Protein AF-A0A0R1HKD4-F1 (afdb_monomer_lite)

Radius of gyration: 14.08 Å; chains: 1; bounding box: 32×26×42 Å

Structure (mmCIF, N/CA/C/O backbone):
data_AF-A0A0R1HKD4-F1
#
_entry.id   AF-A0A0R1HKD4-F1
#
loop_
_atom_site.group_PDB
_atom_site.id
_atom_site.type_symbol
_atom_site.label_atom_id
_atom_site.label_alt_id
_atom_site.label_comp_id
_atom_site.label_asym_id
_atom_site.label_entity_id
_atom_site.label_seq_id
_atom_site.pdbx_PDB_ins_code
_atom_site.Cartn_x
_atom_site.Cartn_y
_atom_site.Cartn_z
_atom_site.occupancy
_atom_site.B_iso_or_equiv
_atom_site.auth_seq_id
_atom_site.auth_comp_id
_atom_site.auth_asym_id
_atom_site.auth_atom_id
_atom_site.pdbx_PDB_model_num
ATOM 1 N N . MET A 1 1 ? -6.380 0.009 18.947 1.00 59.25 1 MET A N 1
ATOM 2 C CA . MET A 1 1 ? -5.710 -1.118 18.282 1.00 59.25 1 MET A CA 1
ATOM 3 C C . MET A 1 1 ? -6.701 -1.754 17.337 1.00 59.25 1 MET A C 1
ATOM 5 O O . MET A 1 1 ? -7.682 -2.356 17.763 1.00 59.25 1 MET A O 1
ATOM 9 N N . TYR A 1 2 ? -6.454 -1.540 16.063 1.00 68.31 2 TYR A N 1
ATOM 10 C CA . TYR A 1 2 ? -7.294 -1.835 14.942 1.00 68.31 2 TYR A CA 1
ATOM 11 C C . TYR A 1 2 ? -6.817 -3.168 14.396 1.00 68.31 2 TYR A C 1
ATOM 13 O O . TYR A 1 2 ? -5.698 -3.326 13.904 1.00 68.31 2 TYR A O 1
ATOM 21 N N . LEU A 1 3 ? -7.651 -4.179 14.589 1.00 79.62 3 LEU A N 1
ATOM 22 C CA . LEU A 1 3 ? -7.285 -5.554 14.305 1.00 79.62 3 LEU A CA 1
ATOM 23 C C . LEU A 1 3 ? -7.664 -5.884 12.866 1.00 79.62 3 LEU A C 1
ATOM 25 O O . LEU A 1 3 ? -8.805 -6.242 12.589 1.00 79.62 3 LEU A O 1
ATOM 29 N N . LEU A 1 4 ? -6.681 -5.805 11.965 1.00 89.25 4 LEU A N 1
ATOM 30 C CA . LEU A 1 4 ? -6.835 -6.296 10.597 1.00 89.25 4 LEU A CA 1
ATOM 31 C C . LEU A 1 4 ? -7.247 -7.772 10.607 1.00 89.25 4 LEU A C 1
ATOM 33 O O . LEU A 1 4 ? -6.571 -8.629 11.201 1.00 89.25 4 LEU A O 1
ATOM 37 N N . THR A 1 5 ? -8.327 -8.069 9.895 1.00 93.44 5 THR A N 1
ATOM 38 C CA . THR A 1 5 ? -8.815 -9.427 9.670 1.00 93.44 5 THR A CA 1
ATOM 39 C C . THR A 1 5 ? -7.836 -10.218 8.789 1.00 93.44 5 THR A C 1
ATOM 41 O O . THR A 1 5 ? -6.946 -9.649 8.145 1.00 93.44 5 THR A O 1
ATOM 44 N N . PRO A 1 6 ? -7.949 -11.557 8.731 1.00 94.94 6 PRO A N 1
ATOM 45 C CA . PRO A 1 6 ? -7.201 -12.347 7.755 1.00 94.94 6 PRO A CA 1
ATOM 46 C C . PRO A 1 6 ? -7.459 -11.915 6.304 1.00 94.94 6 PRO A C 1
ATOM 48 O O . PRO A 1 6 ? -6.537 -11.934 5.491 1.00 94.94 6 PRO A O 1
ATOM 51 N N . GLU A 1 7 ? -8.686 -11.495 5.987 1.00 95.06 7 GLU A N 1
ATOM 52 C CA . GLU A 1 7 ? -9.061 -11.019 4.654 1.00 95.06 7 GLU A CA 1
ATOM 53 C C . GLU A 1 7 ? -8.341 -9.715 4.298 1.00 95.06 7 GLU A C 1
ATOM 55 O O . GLU A 1 7 ? -7.738 -9.626 3.230 1.00 95.06 7 GLU A O 1
ATOM 60 N N . ASP A 1 8 ? -8.283 -8.765 5.234 1.00 95.00 8 ASP A N 1
ATOM 61 C CA . ASP A 1 8 ? -7.539 -7.513 5.067 1.00 95.00 8 ASP A CA 1
ATOM 62 C C . ASP A 1 8 ? -6.059 -7.782 4.759 1.00 95.00 8 ASP A C 1
ATOM 64 O O . ASP A 1 8 ? -5.484 -7.243 3.813 1.00 95.00 8 ASP A O 1
ATOM 68 N N . LYS A 1 9 ? -5.432 -8.680 5.529 1.00 94.75 9 LYS A N 1
ATOM 69 C CA . LYS A 1 9 ? -4.021 -9.059 5.350 1.00 94.75 9 LYS A CA 1
ATOM 70 C C . LYS A 1 9 ? -3.778 -9.706 3.988 1.00 94.75 9 LYS A C 1
ATOM 72 O O . LYS A 1 9 ? -2.762 -9.421 3.351 1.00 94.75 9 LYS A O 1
ATOM 77 N N . ASN A 1 10 ? -4.705 -10.550 3.535 1.00 96.44 10 ASN A N 1
ATOM 78 C CA . ASN A 1 10 ? -4.640 -11.167 2.214 1.00 96.44 10 ASN A CA 1
ATOM 79 C C . ASN A 1 10 ? -4.766 -10.113 1.113 1.00 96.44 10 ASN A C 1
ATOM 81 O O . ASN A 1 10 ? -3.932 -10.085 0.209 1.00 96.44 10 ASN A O 1
ATOM 85 N N . PHE A 1 11 ? -5.747 -9.214 1.210 1.00 97.19 11 PHE A N 1
ATOM 86 C CA . PHE A 1 11 ? -5.930 -8.111 0.268 1.00 97.19 11 PHE A CA 1
ATOM 87 C C . PHE A 1 11 ? -4.664 -7.248 0.151 1.00 97.19 11 PHE A C 1
ATOM 89 O O . PHE A 1 11 ? -4.137 -7.078 -0.951 1.00 97.19 11 PHE A O 1
ATOM 96 N N . ILE A 1 12 ? -4.113 -6.788 1.280 1.00 95.88 12 ILE A N 1
ATOM 97 C CA . ILE A 1 12 ? -2.873 -5.996 1.319 1.00 95.88 12 ILE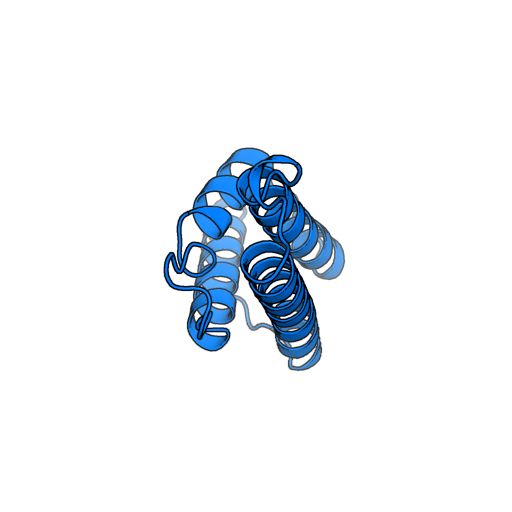 A CA 1
ATOM 98 C C . ILE A 1 12 ? -1.727 -6.780 0.672 1.00 95.88 12 ILE A C 1
ATOM 100 O O . ILE A 1 12 ? -1.029 -6.265 -0.202 1.00 95.88 12 ILE A O 1
ATOM 104 N N . SER A 1 13 ? -1.559 -8.055 1.039 1.00 94.38 13 SER A N 1
ATOM 105 C CA . SER A 1 13 ? -0.533 -8.916 0.448 1.00 94.38 13 SER A CA 1
ATOM 106 C C . SER A 1 13 ? -0.680 -9.051 -1.068 1.00 94.38 13 SER A C 1
ATOM 108 O O . SER A 1 13 ? 0.337 -9.114 -1.759 1.00 94.38 13 SER A O 1
ATOM 110 N N . HIS A 1 14 ? -1.902 -9.130 -1.594 1.00 95.75 14 HIS A N 1
ATOM 111 C CA . HIS A 1 14 ? -2.144 -9.227 -3.031 1.00 95.75 14 HIS A CA 1
ATOM 112 C C . HIS A 1 14 ? -1.756 -7.943 -3.758 1.00 95.75 14 HIS A C 1
ATOM 114 O O . HIS A 1 14 ? -1.031 -8.008 -4.751 1.00 95.75 14 HIS A O 1
ATOM 120 N N . VAL A 1 15 ? -2.170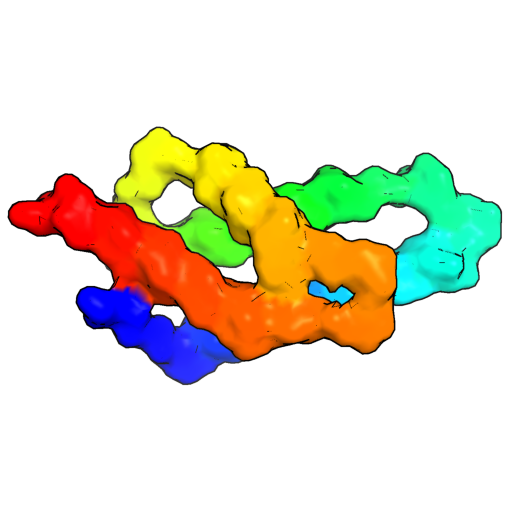 -6.780 -3.250 1.00 96.00 15 VAL A N 1
ATOM 121 C CA . VAL A 1 15 ? -1.816 -5.494 -3.865 1.00 96.00 15 VAL A CA 1
ATOM 122 C C . VAL A 1 15 ? -0.298 -5.291 -3.865 1.00 96.00 15 VAL A C 1
ATOM 124 O O . VAL A 1 15 ? 0.277 -4.950 -4.899 1.00 96.00 15 VAL A O 1
ATOM 127 N N . VAL A 1 16 ? 0.369 -5.589 -2.746 1.00 93.56 16 VAL A N 1
ATOM 128 C CA . VAL A 1 16 ? 1.831 -5.478 -2.628 1.00 93.56 16 VAL A CA 1
ATOM 129 C C . VAL A 1 16 ? 2.554 -6.405 -3.609 1.00 93.56 16 VAL A C 1
ATOM 131 O O . VAL A 1 16 ? 3.467 -5.966 -4.307 1.00 93.56 16 VAL A O 1
ATOM 134 N N . ARG A 1 17 ? 2.139 -7.675 -3.711 1.00 92.44 17 ARG A N 1
ATOM 135 C CA . ARG A 1 17 ? 2.746 -8.639 -4.649 1.00 92.44 17 ARG A CA 1
ATOM 136 C C . ARG A 1 17 ? 2.536 -8.246 -6.108 1.00 92.44 17 ARG A C 1
ATOM 138 O O . ARG A 1 17 ? 3.442 -8.435 -6.918 1.00 92.44 17 ARG A O 1
ATOM 145 N N . ASN A 1 18 ? 1.379 -7.683 -6.444 1.00 93.44 18 ASN A N 1
ATOM 146 C CA . ASN A 1 18 ? 1.108 -7.194 -7.793 1.00 93.44 18 ASN A CA 1
ATOM 147 C C . ASN A 1 18 ? 2.016 -6.015 -8.146 1.00 93.44 18 ASN A C 1
ATOM 149 O O . ASN A 1 18 ? 2.626 -6.021 -9.213 1.00 93.44 18 ASN A O 1
ATOM 153 N N . TYR A 1 19 ? 2.169 -5.046 -7.238 1.00 92.38 19 TYR A N 1
ATOM 154 C CA . TYR A 1 19 ? 3.107 -3.942 -7.436 1.00 92.38 19 TYR A CA 1
ATOM 155 C C . TYR A 1 19 ? 4.552 -4.446 -7.570 1.00 92.38 19 TYR A C 1
ATOM 157 O O . TYR A 1 19 ? 5.252 -4.036 -8.491 1.00 92.38 19 TYR A O 1
ATOM 165 N N . GLN A 1 20 ? 4.980 -5.392 -6.728 1.00 91.19 20 GLN A N 1
ATOM 166 C CA . GLN A 1 20 ? 6.309 -5.999 -6.840 1.00 91.19 20 GLN A CA 1
ATOM 167 C C . GLN A 1 20 ? 6.510 -6.695 -8.195 1.00 91.19 20 GLN A C 1
ATOM 169 O O . GLN A 1 20 ? 7.545 -6.521 -8.832 1.00 91.19 20 GLN A O 1
ATOM 174 N N . THR A 1 21 ? 5.514 -7.449 -8.663 1.00 91.31 21 THR A N 1
ATOM 175 C CA . THR A 1 21 ? 5.557 -8.124 -9.970 1.00 91.31 21 THR A CA 1
ATOM 176 C C . THR A 1 21 ? 5.652 -7.111 -11.108 1.00 91.31 21 THR A C 1
ATOM 178 O O . THR A 1 21 ? 6.475 -7.273 -12.007 1.00 91.31 21 THR A O 1
ATOM 181 N N . PHE A 1 22 ? 4.860 -6.036 -11.048 1.00 91.38 22 PHE A N 1
ATOM 182 C CA . PHE A 1 22 ? 4.926 -4.945 -12.016 1.00 91.38 22 PHE A CA 1
ATOM 183 C C . PHE A 1 22 ? 6.304 -4.276 -12.014 1.00 91.38 22 PHE A C 1
ATOM 185 O O . PHE A 1 22 ? 6.893 -4.095 -13.073 1.00 91.38 22 PHE A O 1
ATOM 192 N N . HIS A 1 23 ? 6.861 -3.982 -10.839 1.00 90.19 23 HIS A N 1
ATOM 193 C CA . HIS A 1 23 ? 8.192 -3.396 -10.716 1.00 90.19 23 HIS A CA 1
ATOM 194 C C . HIS A 1 23 ? 9.277 -4.298 -11.315 1.00 90.19 23 HIS A C 1
ATOM 196 O O . HIS A 1 23 ? 10.147 -3.817 -12.041 1.00 90.19 23 HIS A O 1
ATOM 202 N N . LEU A 1 24 ? 9.244 -5.602 -11.023 1.00 89.69 24 LEU A N 1
ATOM 203 C CA . LEU A 1 24 ? 10.183 -6.574 -11.591 1.00 89.69 24 LEU A CA 1
ATOM 204 C C . LEU A 1 24 ? 10.069 -6.637 -13.116 1.00 89.69 24 LEU A C 1
ATOM 206 O O . LEU A 1 24 ? 11.088 -6.639 -13.799 1.00 89.69 24 LEU A O 1
ATOM 210 N N . TRP A 1 25 ? 8.844 -6.632 -13.645 1.00 91.25 25 TRP A N 1
ATOM 211 C CA . TRP A 1 25 ? 8.605 -6.606 -15.085 1.00 91.25 25 TRP A CA 1
ATOM 212 C C . TRP A 1 25 ? 9.136 -5.319 -15.734 1.00 91.25 25 TRP A C 1
ATOM 214 O O . TRP A 1 25 ? 9.852 -5.397 -16.728 1.00 91.25 25 TRP A O 1
ATOM 224 N N . VAL A 1 26 ? 8.879 -4.149 -15.134 1.00 90.56 26 VAL A N 1
ATOM 225 C CA . VAL A 1 26 ? 9.422 -2.864 -15.610 1.00 90.56 26 VAL A CA 1
ATOM 226 C C . VAL A 1 26 ? 10.953 -2.850 -15.552 1.00 90.56 26 VAL A C 1
ATOM 228 O O . VAL A 1 26 ? 11.609 -2.362 -16.462 1.00 90.56 26 VAL A O 1
ATOM 231 N N . SER A 1 27 ? 11.547 -3.414 -14.501 1.00 87.62 27 SER A N 1
ATOM 232 C CA . SER A 1 27 ? 13.011 -3.470 -14.360 1.00 87.62 27 SER A CA 1
ATOM 233 C C . SER A 1 27 ? 13.671 -4.398 -15.387 1.00 87.62 27 SER A C 1
ATOM 235 O O . SER A 1 27 ? 14.864 -4.270 -15.639 1.00 87.62 27 SER A O 1
ATOM 237 N N . GLY A 1 28 ? 12.914 -5.352 -15.939 1.00 88.25 28 GLY A N 1
ATOM 238 C CA . GLY A 1 28 ? 13.377 -6.315 -16.938 1.00 88.25 28 GLY A CA 1
ATOM 239 C C . GLY A 1 28 ? 13.010 -5.971 -18.383 1.00 88.25 28 GLY A C 1
ATOM 240 O O . GLY A 1 28 ? 13.331 -6.762 -19.266 1.00 88.25 28 GLY A O 1
ATOM 241 N N . THR A 1 29 ? 12.324 -4.851 -18.638 1.00 89.56 29 THR A N 1
ATOM 242 C CA . THR A 1 29 ? 12.058 -4.372 -20.005 1.00 89.56 29 THR A CA 1
ATOM 243 C C . THR A 1 29 ? 13.222 -3.534 -20.537 1.00 89.56 29 THR A C 1
ATOM 245 O O . THR A 1 29 ? 13.992 -2.963 -19.767 1.00 89.56 29 THR A O 1
ATOM 248 N N . ASP A 1 30 ? 13.311 -3.400 -21.859 1.00 92.44 30 ASP A N 1
ATOM 249 C CA . ASP A 1 30 ? 14.301 -2.554 -22.537 1.00 92.44 30 ASP A CA 1
ATOM 250 C C . ASP A 1 30 ? 13.975 -1.050 -22.438 1.00 92.44 30 ASP A C 1
ATOM 252 O O . ASP A 1 30 ? 14.795 -0.200 -22.797 1.00 92.44 30 ASP A O 1
ATOM 256 N N . HIS A 1 31 ? 12.771 -0.702 -21.967 1.00 90.94 31 HIS A N 1
ATOM 257 C CA . HIS A 1 31 ? 12.285 0.680 -21.879 1.00 90.94 31 HIS A CA 1
ATOM 258 C C . HIS A 1 31 ? 11.677 1.021 -20.503 1.00 90.94 31 HIS A C 1
ATOM 260 O O . HIS A 1 31 ? 10.511 1.411 -20.418 1.00 90.94 31 HIS A O 1
ATOM 266 N N . PRO A 1 32 ? 12.427 0.889 -19.392 1.00 87.31 32 PRO A N 1
ATOM 267 C CA . PRO A 1 32 ? 11.910 1.182 -18.053 1.00 87.31 32 PRO A CA 1
ATOM 268 C C . PRO A 1 32 ? 11.478 2.648 -17.886 1.00 87.31 32 PRO A C 1
ATOM 270 O O . PRO A 1 32 ? 10.580 2.934 -17.098 1.00 87.31 32 PRO A O 1
ATOM 273 N N . GLN A 1 33 ? 12.075 3.574 -18.646 1.00 90.12 33 GLN A N 1
ATOM 274 C CA . GLN A 1 33 ? 11.753 5.004 -18.614 1.00 90.12 33 GLN A CA 1
ATOM 275 C C . GLN A 1 33 ? 10.330 5.332 -19.083 1.00 90.12 33 GLN A C 1
ATOM 277 O O . GLN A 1 33 ? 9.817 6.403 -18.764 1.00 90.12 33 GLN A O 1
ATOM 282 N N . ASP A 1 34 ? 9.688 4.418 -19.812 1.00 93.25 34 ASP A N 1
ATOM 283 C CA . ASP A 1 34 ? 8.318 4.602 -20.293 1.00 93.25 34 ASP A CA 1
ATOM 284 C C . ASP A 1 34 ? 7.286 4.355 -19.172 1.00 93.25 34 ASP A C 1
ATOM 286 O O . ASP A 1 34 ? 6.098 4.650 -19.331 1.00 93.25 34 ASP A O 1
ATOM 290 N N . PHE A 1 35 ? 7.726 3.842 -18.015 1.00 91.62 35 PHE A N 1
ATOM 291 C CA . PHE A 1 35 ? 6.874 3.483 -16.886 1.00 91.62 35 PHE A CA 1
ATOM 292 C C . PHE A 1 35 ? 7.160 4.345 -15.654 1.00 91.62 35 PHE A C 1
ATOM 294 O O . PHE A 1 35 ? 8.252 4.346 -15.090 1.00 91.62 35 PHE A O 1
ATOM 301 N N . ASP A 1 36 ? 6.126 5.021 -15.155 1.00 92.62 36 ASP A N 1
ATOM 302 C CA . ASP A 1 36 ? 6.206 5.780 -13.906 1.00 92.62 36 ASP A CA 1
ATOM 303 C C . ASP A 1 36 ? 5.944 4.868 -12.692 1.00 92.62 36 ASP A C 1
ATOM 305 O O . ASP A 1 36 ? 4.815 4.725 -12.203 1.00 92.62 36 ASP A O 1
ATOM 309 N N . LEU A 1 37 ? 7.009 4.227 -12.202 1.00 89.25 37 LEU A N 1
ATOM 310 C CA . LEU A 1 37 ? 6.968 3.355 -11.021 1.00 89.25 37 LEU A CA 1
ATOM 311 C C . LEU A 1 37 ? 6.513 4.095 -9.757 1.00 89.25 37 LEU A C 1
ATOM 313 O O . LEU A 1 37 ? 5.807 3.524 -8.923 1.00 89.25 37 LEU A O 1
ATOM 317 N N . ASN A 1 38 ? 6.847 5.381 -9.629 1.00 90.00 38 ASN A N 1
ATOM 318 C CA . ASN A 1 38 ? 6.431 6.197 -8.491 1.00 90.00 38 ASN A CA 1
ATOM 319 C C . ASN A 1 38 ? 4.922 6.419 -8.487 1.00 90.00 38 ASN A C 1
ATOM 321 O O . ASN A 1 38 ? 4.275 6.288 -7.445 1.00 90.00 38 ASN A O 1
ATOM 325 N N . LYS A 1 39 ? 4.342 6.690 -9.655 1.00 92.88 39 LYS A N 1
ATO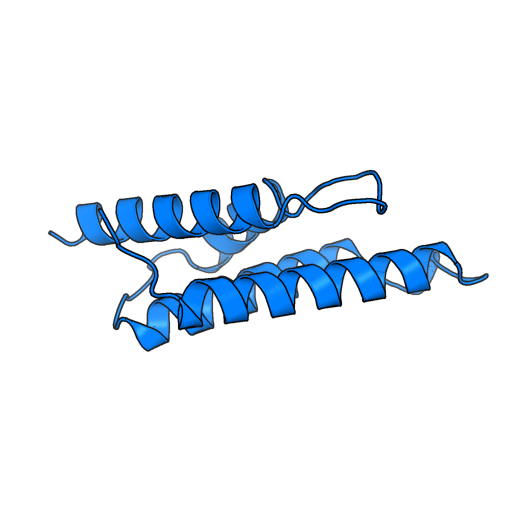M 326 C CA . LYS A 1 39 ? 2.893 6.787 -9.813 1.00 92.88 39 LYS A CA 1
ATOM 327 C C . LYS A 1 39 ? 2.198 5.457 -9.534 1.00 92.88 39 LYS A C 1
ATOM 329 O O . LYS A 1 39 ? 1.188 5.453 -8.830 1.00 92.88 39 LYS A O 1
ATOM 334 N N . ALA A 1 40 ? 2.725 4.335 -10.026 1.00 91.88 40 ALA A N 1
ATOM 335 C CA . ALA A 1 40 ? 2.158 3.007 -9.757 1.00 91.88 40 ALA A CA 1
ATOM 336 C C . ALA A 1 40 ? 2.171 2.664 -8.256 1.00 91.88 40 ALA A C 1
ATOM 338 O O . ALA A 1 40 ? 1.184 2.157 -7.711 1.00 91.88 40 ALA A O 1
ATOM 339 N N . ARG A 1 41 ? 3.262 3.016 -7.572 1.00 91.88 41 ARG A N 1
ATOM 340 C CA . ARG A 1 41 ? 3.418 2.874 -6.122 1.00 91.88 41 ARG A CA 1
ATOM 341 C C . ARG A 1 41 ? 2.394 3.700 -5.347 1.00 91.88 41 ARG A C 1
ATOM 343 O O . ARG A 1 41 ? 1.687 3.155 -4.502 1.00 91.88 41 ARG A O 1
ATOM 350 N N . LEU A 1 42 ? 2.264 4.990 -5.670 1.00 94.69 42 LEU A N 1
ATOM 351 C CA . LEU A 1 42 ? 1.270 5.877 -5.053 1.00 94.69 42 LEU A CA 1
ATOM 352 C C . LEU A 1 42 ? -0.157 5.373 -5.285 1.00 94.69 42 LEU A C 1
ATOM 354 O O . LEU A 1 42 ? -0.937 5.296 -4.342 1.00 94.69 42 LEU A O 1
ATOM 358 N N . THR A 1 43 ? -0.470 4.950 -6.510 1.00 94.50 43 THR A N 1
ATOM 359 C CA . THR A 1 43 ? -1.789 4.398 -6.859 1.00 94.50 43 THR A CA 1
ATOM 360 C C . THR A 1 43 ? -2.101 3.143 -6.040 1.00 94.50 43 THR A C 1
ATOM 362 O O . THR A 1 43 ? -3.213 2.986 -5.542 1.00 94.50 43 THR A O 1
ATOM 365 N N . SER A 1 44 ? -1.112 2.264 -5.846 1.00 95.00 44 SER A N 1
ATOM 366 C CA . SER A 1 44 ? -1.267 1.050 -5.033 1.00 95.00 44 SER A CA 1
ATOM 367 C C . SER A 1 44 ? -1.536 1.385 -3.563 1.00 95.00 44 SER A C 1
ATOM 369 O O . SER A 1 44 ? -2.426 0.799 -2.949 1.00 95.00 44 SER A O 1
ATOM 371 N N . ALA A 1 45 ? -0.812 2.360 -3.008 1.00 95.38 45 ALA A N 1
ATOM 372 C CA . ALA A 1 45 ? -1.021 2.835 -1.643 1.00 95.38 45 ALA A CA 1
ATOM 373 C C . ALA A 1 45 ? -2.406 3.480 -1.451 1.00 95.38 45 ALA A C 1
ATOM 375 O O . ALA A 1 45 ? -3.106 3.156 -0.491 1.00 95.38 45 ALA A O 1
ATOM 376 N N . GLU A 1 46 ? -2.834 4.342 -2.381 1.00 95.25 46 GLU A N 1
ATOM 377 C CA . GLU A 1 46 ? -4.166 4.962 -2.373 1.00 95.25 46 GLU A CA 1
ATOM 378 C C . GLU A 1 46 ? -5.278 3.911 -2.449 1.00 95.25 46 GLU A C 1
ATOM 380 O O . GLU A 1 46 ? -6.261 3.978 -1.704 1.00 95.25 46 GLU A O 1
ATOM 385 N N . TYR A 1 47 ? -5.116 2.915 -3.321 1.00 95.44 47 TYR A N 1
ATOM 386 C CA . TYR A 1 47 ? -6.078 1.833 -3.474 1.00 95.44 47 TYR A CA 1
ATOM 387 C C . TYR A 1 47 ? -6.207 0.997 -2.196 1.00 95.44 47 TYR A C 1
ATOM 389 O O . TYR A 1 47 ? -7.329 0.739 -1.752 1.00 95.44 47 TYR A O 1
ATOM 397 N N . MET A 1 48 ? -5.084 0.631 -1.565 1.00 95.56 48 MET A N 1
ATOM 398 C CA . MET A 1 48 ? -5.101 -0.100 -0.295 1.00 95.56 48 MET A CA 1
ATOM 399 C C . MET A 1 48 ? -5.810 0.699 0.800 1.00 95.56 48 MET A C 1
ATOM 401 O O . MET A 1 48 ? -6.768 0.206 1.390 1.00 95.56 48 MET A O 1
ATOM 405 N N . LEU A 1 49 ? -5.386 1.944 1.037 1.00 93.81 49 LEU A N 1
ATOM 406 C CA . LEU A 1 49 ? -5.940 2.791 2.097 1.00 93.81 49 LEU A CA 1
ATOM 407 C C . LEU A 1 49 ? -7.430 3.067 1.911 1.00 93.81 49 LEU A C 1
ATOM 409 O O . LEU A 1 49 ? -8.198 2.936 2.858 1.00 93.81 49 LEU A O 1
ATOM 413 N N . SER A 1 50 ? -7.854 3.433 0.700 1.00 92.38 50 SER A N 1
ATOM 414 C CA . SER A 1 50 ? -9.260 3.758 0.432 1.00 92.38 50 SER A CA 1
ATOM 415 C C . SER A 1 50 ? -10.179 2.540 0.534 1.00 92.38 50 SER A C 1
ATOM 417 O O . SER A 1 50 ? -11.293 2.659 1.047 1.00 92.38 50 SER A O 1
ATOM 419 N N . THR A 1 51 ? -9.717 1.370 0.087 1.00 93.88 51 THR A N 1
ATOM 420 C CA . THR A 1 51 ? -10.476 0.116 0.189 1.00 93.88 51 THR A CA 1
ATOM 421 C C . THR A 1 51 ? -10.628 -0.303 1.647 1.00 93.88 51 THR A C 1
ATOM 423 O O . THR A 1 51 ? -11.742 -0.579 2.086 1.00 93.88 51 THR A O 1
ATOM 426 N N . MET A 1 52 ? -9.535 -0.262 2.410 1.00 92.94 52 MET A N 1
ATOM 427 C CA . MET A 1 52 ? -9.527 -0.598 3.833 1.00 92.94 52 MET A CA 1
ATOM 428 C C . MET A 1 52 ? -10.379 0.365 4.660 1.00 92.94 52 MET A C 1
ATOM 430 O O . MET A 1 52 ? -11.237 -0.065 5.424 1.00 92.94 52 MET A O 1
ATOM 434 N N . ALA A 1 53 ? -10.204 1.673 4.467 1.00 90.25 53 ALA A N 1
ATOM 435 C CA . ALA A 1 53 ? -10.988 2.673 5.180 1.00 90.25 53 ALA A CA 1
ATOM 436 C C . ALA A 1 53 ? -12.492 2.493 4.922 1.00 90.25 53 ALA A C 1
ATOM 438 O O . ALA A 1 53 ? -13.285 2.497 5.859 1.00 90.25 53 ALA A O 1
ATOM 439 N N . ARG A 1 54 ? -12.886 2.227 3.668 1.00 90.50 54 ARG A N 1
ATOM 440 C CA . ARG A 1 54 ? -14.284 1.943 3.320 1.00 90.50 54 ARG A CA 1
ATOM 441 C C . ARG A 1 54 ? -14.803 0.665 3.974 1.00 90.50 54 ARG A C 1
ATOM 443 O O . ARG A 1 54 ? -15.909 0.690 4.504 1.00 90.50 54 ARG A O 1
ATOM 450 N N . ALA A 1 55 ? -14.039 -0.427 3.920 1.00 90.44 55 ALA A N 1
ATOM 451 C CA . ALA A 1 55 ? -14.451 -1.727 4.455 1.00 90.44 55 ALA A CA 1
ATOM 452 C C . ALA A 1 55 ? -14.796 -1.664 5.951 1.00 90.44 55 ALA A C 1
ATOM 454 O O . ALA A 1 55 ? -15.665 -2.392 6.419 1.00 90.44 55 ALA A O 1
ATOM 455 N N . HIS A 1 56 ? -14.169 -0.739 6.676 1.00 87.56 56 HIS A N 1
ATOM 456 C CA . HIS A 1 56 ? -14.347 -0.577 8.115 1.00 87.56 56 HIS A CA 1
ATOM 457 C C . HIS A 1 56 ? -15.017 0.744 8.515 1.00 87.56 56 HIS A C 1
ATOM 459 O O . HIS A 1 56 ? -14.984 1.120 9.682 1.00 87.56 56 HIS A O 1
ATOM 465 N N . GLY A 1 57 ? -15.621 1.463 7.562 1.00 87.31 57 GLY A N 1
ATOM 466 C CA . GLY A 1 57 ? -16.380 2.688 7.838 1.00 87.31 57 GLY A CA 1
ATOM 467 C C . GLY A 1 57 ? -15.551 3.861 8.376 1.00 87.31 57 GLY A C 1
ATOM 468 O O . GLY A 1 57 ? -16.103 4.747 9.022 1.00 87.31 57 GLY A O 1
ATOM 469 N N . ILE A 1 58 ? -14.242 3.886 8.119 1.00 85.81 58 ILE A N 1
ATOM 470 C CA . ILE A 1 58 ? -13.344 4.972 8.519 1.00 85.81 58 ILE A CA 1
ATOM 471 C C . ILE A 1 58 ? -13.363 6.063 7.447 1.00 85.81 58 ILE A C 1
ATOM 473 O O . ILE A 1 58 ? -13.115 5.806 6.267 1.00 85.81 58 ILE A O 1
ATOM 477 N N . GLN A 1 59 ? -13.592 7.308 7.862 1.00 83.69 59 GLN A N 1
ATOM 478 C CA . GLN A 1 59 ? -13.433 8.474 6.999 1.00 83.69 59 GLN A CA 1
ATOM 479 C C . GLN A 1 59 ? -12.042 9.085 7.205 1.00 83.69 59 GLN A C 1
ATOM 481 O O . GLN A 1 59 ? -11.749 9.656 8.249 1.00 83.69 59 GLN A O 1
ATOM 486 N N . LEU A 1 60 ? -11.171 8.961 6.200 1.00 82.38 60 LEU A N 1
ATOM 487 C CA . LEU A 1 60 ? -9.832 9.554 6.233 1.00 82.38 60 LEU A CA 1
ATOM 488 C C . LEU A 1 60 ? -9.910 11.047 5.885 1.00 82.38 60 LEU A C 1
ATOM 490 O O . LEU A 1 60 ? -10.352 11.395 4.791 1.00 82.38 60 LEU A O 1
ATOM 494 N N . GLU A 1 61 ? -9.425 11.925 6.765 1.00 78.44 61 GLU A N 1
ATOM 495 C CA . GLU A 1 61 ? -9.383 13.375 6.506 1.00 78.44 61 GLU A CA 1
ATOM 496 C C . GLU A 1 61 ? -8.298 13.768 5.485 1.00 78.44 61 GLU A C 1
ATOM 498 O O . GLU A 1 61 ? -8.479 14.697 4.698 1.00 78.44 61 GLU A O 1
ATOM 503 N N . ALA A 1 62 ? -7.183 13.026 5.441 1.00 83.94 62 ALA A N 1
ATOM 504 C CA . ALA A 1 62 ? -6.032 13.309 4.575 1.00 83.94 62 ALA A CA 1
ATOM 505 C C . ALA A 1 62 ? -5.551 12.076 3.770 1.00 83.94 62 ALA A C 1
ATOM 507 O O . ALA A 1 62 ? -4.376 11.699 3.840 1.00 83.94 62 ALA A O 1
ATOM 508 N N . PRO A 1 63 ? -6.411 11.443 2.945 1.00 84.44 63 PRO A N 1
ATOM 509 C CA . PRO A 1 63 ? -6.112 10.161 2.292 1.00 84.44 63 PRO A CA 1
ATOM 510 C C . PRO A 1 63 ? -4.880 10.217 1.377 1.00 84.44 63 PRO A C 1
ATOM 512 O O . PRO A 1 63 ? -4.095 9.274 1.329 1.00 84.44 63 PRO A O 1
ATOM 515 N N . LYS A 1 64 ? -4.654 11.350 0.699 1.00 89.56 64 LYS A N 1
ATOM 516 C CA . LYS A 1 64 ? -3.482 11.549 -0.172 1.00 89.56 64 LYS A CA 1
ATOM 517 C C . LYS A 1 64 ? -2.171 11.650 0.606 1.00 89.56 64 LYS A C 1
ATOM 519 O O . LYS A 1 64 ? -1.135 11.200 0.125 1.00 89.56 64 LYS A O 1
ATOM 524 N N . GLN A 1 65 ? -2.191 12.262 1.790 1.00 91.62 65 GLN A N 1
ATOM 525 C CA . GLN A 1 65 ? -1.002 12.348 2.635 1.00 91.62 65 GLN A CA 1
ATOM 526 C C . GLN A 1 65 ? -0.641 10.964 3.173 1.00 91.62 65 GLN A C 1
ATOM 528 O O . GLN A 1 65 ? 0.522 10.576 3.124 1.00 91.62 65 GLN A O 1
ATOM 533 N N . LEU A 1 66 ? -1.641 10.191 3.594 1.00 91.06 66 LEU A N 1
ATOM 534 C CA . LEU A 1 66 ? -1.438 8.830 4.080 1.00 91.06 66 LEU A CA 1
ATOM 535 C C . LEU A 1 66 ? -0.923 7.884 3.018 1.00 91.06 66 LEU A C 1
ATOM 537 O O . LEU A 1 66 ? -0.007 7.108 3.277 1.00 91.06 66 LEU A O 1
ATOM 541 N N . ALA A 1 67 ? -1.459 7.991 1.805 1.00 92.81 67 ALA A N 1
ATOM 542 C CA . ALA A 1 67 ? -0.962 7.206 0.693 1.00 92.81 67 ALA A CA 1
ATOM 543 C C . ALA A 1 67 ? 0.498 7.525 0.381 1.00 92.81 67 ALA A C 1
ATOM 545 O O . ALA A 1 67 ? 1.255 6.616 0.064 1.00 92.81 67 ALA A O 1
ATOM 546 N N . ARG A 1 68 ? 0.928 8.785 0.532 1.00 93.94 68 ARG A N 1
ATOM 547 C CA . ARG A 1 68 ? 2.345 9.153 0.404 1.00 93.94 68 ARG A CA 1
ATOM 548 C C . ARG A 1 68 ? 3.201 8.577 1.524 1.00 93.94 68 ARG A C 1
ATOM 550 O O . ARG A 1 68 ? 4.298 8.124 1.228 1.00 93.94 68 ARG A O 1
ATOM 557 N N . ILE A 1 69 ? 2.720 8.589 2.769 1.00 92.56 69 ILE A N 1
ATOM 558 C CA . ILE A 1 69 ? 3.432 7.971 3.898 1.00 92.56 69 ILE A CA 1
ATOM 559 C C . ILE A 1 69 ? 3.643 6.485 3.600 1.00 92.56 69 ILE A C 1
ATOM 561 O O . ILE A 1 69 ? 4.783 6.050 3.512 1.00 92.56 69 ILE A O 1
ATOM 565 N N . LEU A 1 70 ? 2.568 5.758 3.289 1.00 93.44 70 LEU A N 1
ATOM 566 C CA . LEU A 1 70 ? 2.629 4.333 2.969 1.00 93.44 70 LEU A CA 1
ATOM 567 C C . LEU A 1 70 ? 3.495 4.034 1.732 1.00 93.44 70 LEU A C 1
ATOM 569 O O . LEU A 1 70 ? 4.273 3.082 1.726 1.00 93.44 70 LEU A O 1
ATOM 573 N N . ALA A 1 71 ? 3.382 4.849 0.678 1.00 92.50 71 ALA A N 1
ATOM 574 C CA . ALA A 1 71 ? 4.163 4.702 -0.550 1.00 92.50 71 ALA A CA 1
ATOM 575 C C . ALA A 1 71 ? 5.663 4.957 -0.345 1.00 92.50 71 ALA A C 1
ATOM 577 O O . ALA A 1 71 ? 6.479 4.358 -1.046 1.00 92.50 71 ALA A O 1
ATOM 578 N N . ASN A 1 72 ? 6.024 5.839 0.587 1.00 91.38 72 ASN A N 1
ATOM 579 C CA . ASN A 1 72 ? 7.410 6.170 0.918 1.00 91.38 72 ASN A CA 1
ATOM 580 C C . ASN A 1 72 ? 7.965 5.339 2.088 1.00 91.38 72 ASN A C 1
ATOM 582 O O . ASN A 1 72 ? 9.169 5.371 2.321 1.00 91.38 72 ASN A O 1
ATOM 586 N N . GLY A 1 73 ? 7.106 4.610 2.802 1.00 89.12 73 GLY A N 1
ATOM 587 C CA . GLY A 1 73 ? 7.460 3.688 3.874 1.00 89.12 73 GLY A CA 1
ATOM 588 C C . GLY A 1 73 ? 7.794 2.292 3.356 1.00 89.12 73 GLY A C 1
ATOM 589 O O . GLY A 1 73 ? 8.574 2.123 2.420 1.00 89.12 73 GLY A O 1
ATOM 590 N N . SER A 1 74 ? 7.187 1.260 3.941 1.00 88.44 74 SER A N 1
ATOM 591 C CA . SER A 1 74 ? 7.511 -0.149 3.663 1.00 88.44 74 SER A CA 1
ATOM 592 C C . SER A 1 74 ? 7.273 -0.567 2.205 1.00 88.44 74 SER A C 1
ATOM 594 O O . SER A 1 74 ? 7.839 -1.561 1.749 1.00 88.44 74 SER A O 1
ATOM 596 N N . LEU A 1 75 ? 6.455 0.186 1.461 1.00 88.56 75 LEU A N 1
ATOM 597 C CA . LEU A 1 75 ? 6.210 -0.029 0.032 1.00 88.56 75 LEU A CA 1
ATOM 598 C C . LEU A 1 75 ? 7.345 0.511 -0.863 1.00 88.56 75 LEU A C 1
ATOM 600 O O . LEU A 1 75 ? 7.418 0.158 -2.038 1.00 88.56 75 LEU A O 1
ATOM 604 N N . ALA A 1 76 ? 8.229 1.356 -0.327 1.00 82.88 76 ALA A N 1
ATOM 605 C CA . ALA A 1 76 ? 9.281 2.054 -1.062 1.00 82.88 76 ALA A CA 1
ATOM 606 C C . ALA A 1 76 ? 10.546 1.234 -1.318 1.00 82.88 76 ALA A C 1
ATOM 608 O O . ALA A 1 76 ? 11.498 1.811 -1.827 1.00 82.88 76 ALA A O 1
ATOM 609 N N . ALA A 1 77 ? 10.585 -0.053 -0.949 1.00 74.38 77 ALA A N 1
ATOM 610 C CA . ALA A 1 77 ? 11.787 -0.884 -1.036 1.00 74.38 77 ALA A CA 1
ATOM 611 C C . ALA A 1 77 ? 12.481 -0.727 -2.406 1.00 74.38 77 ALA A C 1
ATOM 613 O O . ALA A 1 77 ? 12.013 -1.248 -3.418 1.00 74.38 77 ALA A O 1
ATOM 614 N N . GLU A 1 78 ? 13.578 0.039 -2.415 1.00 59.41 78 GLU A N 1
ATOM 615 C CA . GLU A 1 78 ? 14.228 0.552 -3.631 1.00 59.41 78 GLU A CA 1
ATOM 616 C C . GLU A 1 78 ? 14.930 -0.555 -4.427 1.00 59.41 78 GLU A C 1
ATOM 618 O O . GLU A 1 78 ? 15.183 -0.417 -5.623 1.00 59.41 78 GLU A O 1
ATOM 623 N N . SER A 1 79 ? 15.203 -1.694 -3.786 1.00 58.44 79 SER A N 1
ATOM 624 C CA . SER A 1 79 ? 15.653 -2.914 -4.442 1.00 58.44 79 SER A CA 1
ATOM 625 C C . SER A 1 79 ? 14.464 -3.860 -4.640 1.00 58.44 79 SER A C 1
ATOM 627 O O . SER A 1 79 ? 13.996 -4.532 -3.723 1.00 58.44 79 SER A O 1
ATOM 629 N N . ALA A 1 80 ? 13.985 -3.929 -5.881 1.00 54.69 80 ALA A N 1
ATOM 630 C CA . ALA A 1 80 ? 12.833 -4.687 -6.390 1.00 54.69 80 ALA A CA 1
ATOM 631 C C . ALA A 1 80 ? 12.666 -6.160 -5.946 1.00 54.69 80 ALA A C 1
ATOM 633 O O . ALA A 1 80 ? 11.679 -6.806 -6.303 1.00 54.69 80 ALA A O 1
ATOM 634 N N . GLN A 1 81 ? 13.625 -6.746 -5.230 1.00 57.06 81 GLN A N 1
ATOM 635 C CA . GLN A 1 81 ? 13.645 -8.177 -4.947 1.00 57.06 81 GLN A CA 1
ATOM 636 C C . GLN A 1 81 ? 12.724 -8.594 -3.800 1.00 57.06 81 GLN A C 1
ATOM 638 O O . GLN A 1 81 ? 12.232 -9.723 -3.818 1.00 57.06 81 GLN A O 1
ATOM 643 N N . SER A 1 82 ? 12.417 -7.720 -2.837 1.00 70.00 82 SER A N 1
ATOM 644 C CA . SER A 1 82 ? 11.471 -8.084 -1.777 1.00 70.00 82 SER A CA 1
ATOM 645 C C . SER A 1 82 ? 10.851 -6.876 -1.086 1.00 70.00 82 SER A C 1
ATOM 647 O O . SER A 1 82 ? 11.486 -6.241 -0.244 1.00 70.00 82 SER A O 1
ATOM 649 N N . ILE A 1 83 ? 9.574 -6.610 -1.367 1.00 85.56 83 ILE A N 1
ATOM 650 C CA . ILE A 1 83 ? 8.775 -5.741 -0.503 1.00 85.56 83 ILE A CA 1
ATOM 651 C C . ILE A 1 83 ? 8.414 -6.537 0.749 1.00 85.56 83 ILE A C 1
ATOM 653 O O . ILE A 1 83 ? 7.896 -7.654 0.666 1.00 85.56 83 ILE A O 1
ATOM 657 N N . ASN A 1 84 ? 8.666 -5.969 1.927 1.00 89.00 84 ASN A N 1
ATOM 658 C CA . ASN A 1 84 ? 8.300 -6.613 3.180 1.00 89.00 84 ASN A CA 1
ATOM 659 C C . ASN A 1 84 ? 6.789 -6.473 3.421 1.00 89.00 84 ASN A C 1
ATOM 661 O O . ASN A 1 84 ? 6.331 -5.525 4.053 1.00 89.00 84 ASN A O 1
ATOM 665 N N . ILE A 1 85 ? 6.016 -7.444 2.925 1.00 90.31 85 ILE A N 1
ATOM 666 C CA . ILE A 1 85 ? 4.548 -7.479 3.048 1.00 90.31 85 ILE A CA 1
ATOM 667 C C . ILE A 1 85 ? 4.108 -7.335 4.508 1.00 90.31 85 ILE A C 1
ATOM 669 O O . ILE A 1 85 ? 3.164 -6.606 4.793 1.00 90.31 85 ILE A O 1
ATOM 673 N N . LEU A 1 86 ? 4.794 -8.001 5.443 1.00 91.00 86 LEU A N 1
ATOM 674 C CA . LEU A 1 86 ? 4.438 -7.925 6.858 1.00 91.00 86 LEU A CA 1
ATOM 675 C C . LEU A 1 86 ? 4.649 -6.513 7.417 1.00 91.00 86 LEU A C 1
ATOM 677 O O . LEU A 1 86 ? 3.841 -6.062 8.225 1.00 91.00 86 LEU A O 1
ATOM 681 N N . ALA A 1 87 ? 5.706 -5.819 6.993 1.00 92.06 87 ALA A N 1
ATOM 682 C CA . ALA A 1 87 ? 5.930 -4.427 7.372 1.00 92.06 87 ALA A CA 1
ATOM 683 C C . ALA A 1 87 ? 4.843 -3.511 6.794 1.00 92.06 87 ALA A C 1
ATOM 685 O O . ALA A 1 87 ? 4.274 -2.729 7.544 1.00 92.06 87 ALA A O 1
ATOM 686 N N . VAL A 1 88 ? 4.461 -3.694 5.522 1.00 93.50 88 VAL A N 1
ATOM 687 C CA . VAL A 1 88 ? 3.356 -2.937 4.902 1.00 93.50 88 VAL A CA 1
ATOM 688 C C . VAL A 1 88 ? 2.036 -3.160 5.647 1.00 93.50 88 VAL A C 1
ATOM 690 O O . VAL A 1 88 ? 1.312 -2.208 5.915 1.00 93.50 88 VAL A O 1
ATOM 693 N N . VAL A 1 89 ? 1.723 -4.406 6.015 1.00 94.00 89 VAL A N 1
ATOM 694 C CA . VAL A 1 89 ? 0.517 -4.740 6.793 1.00 94.00 89 VAL A CA 1
ATOM 695 C C . VAL A 1 89 ? 0.519 -4.038 8.151 1.00 94.00 89 VAL A C 1
ATOM 697 O O . VAL A 1 89 ? -0.507 -3.493 8.548 1.00 94.00 89 VAL A O 1
ATOM 700 N N . LYS A 1 90 ? 1.653 -4.054 8.863 1.00 92.56 90 LYS A N 1
ATOM 701 C CA . LYS A 1 90 ? 1.788 -3.385 10.165 1.00 92.56 90 LYS A CA 1
ATOM 702 C C . LYS A 1 90 ? 1.643 -1.876 10.034 1.00 92.56 90 LYS A C 1
ATOM 704 O O . LYS A 1 90 ? 0.830 -1.294 10.731 1.00 92.56 90 LYS A O 1
ATOM 709 N N . GLU A 1 91 ? 2.359 -1.276 9.092 1.00 93.12 91 GLU A N 1
ATOM 710 C CA . GLU A 1 91 ? 2.304 0.161 8.845 1.00 93.12 91 GLU A CA 1
ATOM 711 C C . GLU A 1 91 ? 0.888 0.613 8.476 1.00 93.12 91 GLU A C 1
ATOM 713 O O . GLU A 1 91 ? 0.403 1.614 8.992 1.00 93.12 91 GLU A O 1
ATOM 718 N N . LEU A 1 92 ? 0.178 -0.152 7.642 1.00 92.75 92 LEU A N 1
ATOM 719 C CA . LEU A 1 92 ? -1.210 0.158 7.319 1.00 92.75 92 LEU A CA 1
ATOM 720 C C . LEU A 1 92 ? -2.127 0.051 8.544 1.00 92.75 92 LEU A C 1
ATOM 722 O O . LEU A 1 92 ? -2.993 0.907 8.719 1.00 92.75 92 LEU A O 1
ATOM 726 N N . ALA A 1 93 ? -1.941 -0.975 9.380 1.00 91.88 93 ALA A N 1
ATOM 727 C CA . ALA A 1 93 ? -2.687 -1.114 10.627 1.00 91.88 93 ALA A CA 1
ATOM 728 C C . ALA A 1 93 ? -2.441 0.082 11.552 1.00 91.88 93 ALA A C 1
ATOM 730 O O . ALA A 1 93 ? -3.407 0.677 12.013 1.00 91.88 93 ALA A O 1
ATOM 731 N N . ASP A 1 94 ? -1.177 0.471 11.746 1.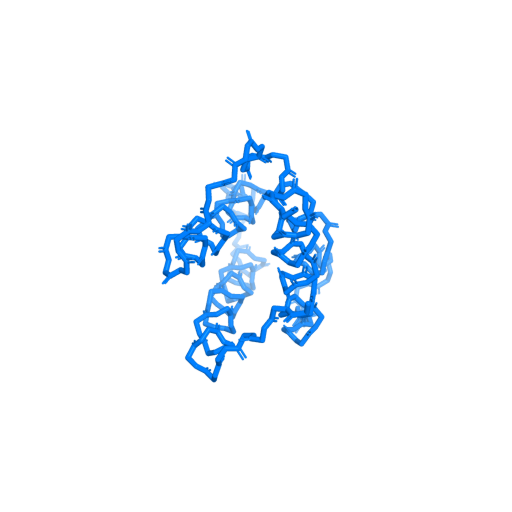00 90.56 94 ASP A N 1
ATOM 732 C CA . ASP A 1 94 ? -0.771 1.587 12.604 1.00 90.56 94 ASP A CA 1
ATOM 733 C C . ASP A 1 94 ? -1.342 2.921 12.109 1.00 90.56 94 ASP A C 1
ATOM 735 O O . ASP A 1 94 ? -1.808 3.735 12.908 1.00 90.56 94 ASP A O 1
ATOM 739 N N . LEU A 1 95 ? -1.358 3.139 10.787 1.00 90.56 95 LEU A N 1
ATOM 740 C CA . LEU A 1 95 ? -2.013 4.302 10.195 1.00 90.56 95 LEU A CA 1
ATOM 741 C C . LEU A 1 95 ? -3.506 4.294 10.535 1.00 90.56 95 LEU A C 1
ATOM 743 O O . LEU A 1 95 ? -3.990 5.256 11.119 1.00 90.56 95 LEU A O 1
ATOM 747 N N . LEU A 1 96 ? -4.233 3.215 10.233 1.00 89.00 96 LEU A N 1
ATOM 748 C CA . LEU A 1 96 ? -5.672 3.129 10.523 1.00 89.00 96 LEU A CA 1
ATOM 749 C C . LEU A 1 96 ? -5.974 3.275 12.022 1.00 89.00 96 LEU A C 1
ATOM 751 O O . LEU A 1 96 ? -6.943 3.941 12.383 1.00 89.00 96 LEU A O 1
ATOM 755 N N . ASP A 1 97 ? -5.120 2.723 12.882 1.00 86.12 97 ASP A N 1
ATOM 756 C CA . ASP A 1 97 ? -5.188 2.874 14.333 1.00 86.12 97 ASP A CA 1
ATOM 757 C C . ASP A 1 97 ? -5.045 4.325 14.782 1.00 86.12 97 ASP A C 1
ATOM 759 O O . ASP A 1 97 ? -5.851 4.815 15.575 1.00 86.12 97 ASP A O 1
ATOM 763 N N . GLY A 1 98 ? -4.033 5.020 14.259 1.00 83.00 98 GLY A N 1
ATOM 764 C CA . GLY A 1 98 ? -3.798 6.427 14.551 1.00 83.00 98 GLY A CA 1
ATOM 765 C C . GLY A 1 98 ? -5.002 7.294 14.188 1.00 83.00 98 GLY A C 1
ATOM 766 O O . GLY A 1 98 ? -5.367 8.177 14.960 1.00 83.00 98 GLY A O 1
ATOM 767 N N . TYR A 1 99 ? -5.666 7.008 13.062 1.00 80.56 99 TYR A N 1
ATOM 768 C CA . TYR A 1 99 ? -6.886 7.723 12.669 1.00 80.56 99 TYR A CA 1
ATOM 769 C C . TYR A 1 99 ? -8.092 7.352 13.522 1.00 80.56 99 TYR A C 1
ATOM 771 O O . TYR A 1 99 ? -8.826 8.239 13.945 1.00 80.56 99 TYR A O 1
ATOM 779 N N . ALA A 1 100 ? -8.297 6.066 13.809 1.00 77.06 100 ALA A N 1
ATOM 780 C CA . ALA A 1 100 ? -9.388 5.641 14.678 1.00 77.06 100 ALA A CA 1
ATOM 781 C C . ALA A 1 100 ? -9.294 6.305 16.064 1.00 77.06 100 ALA A C 1
ATOM 783 O O . ALA A 1 100 ? -10.311 6.743 16.591 1.00 77.06 100 ALA A O 1
ATOM 784 N N . ALA A 1 101 ? -8.081 6.450 16.609 1.00 78.25 101 ALA A N 1
ATOM 785 C CA . ALA A 1 101 ? -7.832 7.127 17.882 1.00 78.25 101 ALA A CA 1
ATOM 786 C C . ALA A 1 101 ? -8.051 8.653 17.845 1.00 78.25 101 ALA A C 1
ATOM 788 O O . ALA A 1 101 ? -8.293 9.253 18.886 1.00 78.25 101 ALA A O 1
ATOM 789 N N . GLN A 1 102 ? -7.951 9.298 16.678 1.00 74.88 102 GLN A N 1
ATOM 790 C CA . GLN A 1 102 ? -8.243 10.731 16.521 1.00 74.88 102 GLN A CA 1
ATOM 791 C C . GLN A 1 102 ? -9.748 11.028 16.450 1.00 74.88 102 GLN A C 1
ATOM 793 O O . GLN A 1 102 ? -10.157 12.159 16.702 1.00 74.88 102 GLN A O 1
ATOM 798 N N . LEU A 1 103 ? -10.562 10.032 16.089 1.00 66.38 103 LEU A N 1
ATOM 799 C CA . LEU A 1 103 ? -12.017 10.151 15.951 1.00 66.38 103 LEU A CA 1
ATOM 800 C C . LEU A 1 103 ? -12.786 9.803 17.241 1.00 66.38 103 LEU A C 1
ATOM 802 O O . LEU A 1 103 ? -13.986 10.070 17.314 1.00 66.38 103 LEU A O 1
ATOM 806 N N . SER A 1 104 ? -12.117 9.182 18.219 1.00 59.22 104 SER A N 1
ATOM 807 C CA . SER A 1 104 ? -12.648 8.770 19.531 1.00 59.22 104 SER A CA 1
ATOM 808 C C . SER A 1 104 ? -12.371 9.793 20.623 1.00 59.22 104 SER A C 1
ATOM 810 O O . SER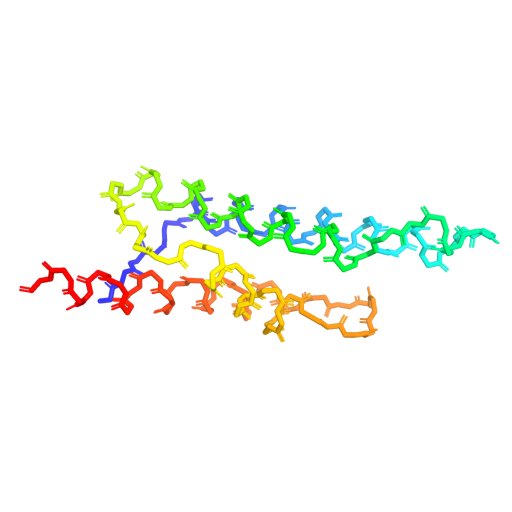 A 1 104 ? -13.293 10.050 21.427 1.00 59.22 104 SER A O 1
#

Secondary structure (DSSP, 8-state):
-----HHHHHHHHHHHHHHHHHHHHHHTSS-GGGS-HHHHHHHHHHHHHHHHHHHTT---S-HHHHHHHHHHTGGG-SSTT---HHHHHHHHHHHHHHHHHHH-

Sequence (104 aa):
MYLLTPEDKNFISHVVRNYQTFHLWVSGTDHPQDFDLNKARLTSAEYMLSTMARAHGIQLEAPKQLARILANGSLAAESAQSINILAVVKELADLLDGYAAQLS

Foldseek 3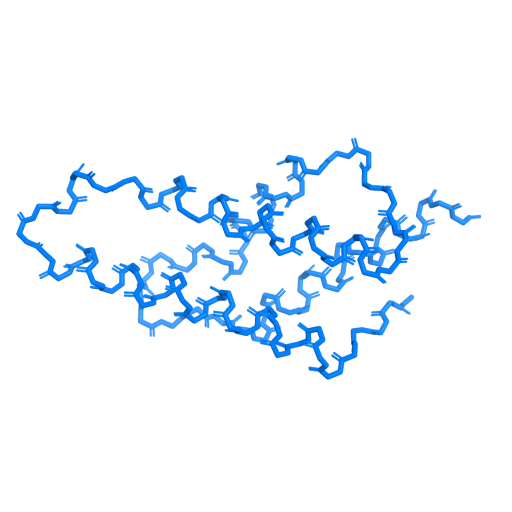Di:
DFDQDPVLLVVLVVLLVVLLVVVVVLVPDPCVVVDDNLVSLLVSLLVSLVVVCVVVVHDDPCSSVRSVVLSVPLSVPVPSPDRPSVRSVVSSRVVVVVRVVVVD

Organism: NCBI:txid1302272

pLDDT: mean 87.78, std 9.45, range [54.69, 97.19]